Protein AF-A0A2X1QDQ2-F1 (afdb_monomer)

Mean predicted aligned error: 5.72 Å

Structure (mmCIF, N/CA/C/O backbone):
data_AF-A0A2X1QDQ2-F1
#
_entry.id   AF-A0A2X1QDQ2-F1
#
loop_
_atom_site.group_PDB
_atom_site.id
_atom_site.type_symbol
_atom_site.label_atom_id
_atom_site.label_alt_id
_atom_site.label_comp_id
_atom_site.label_asym_id
_atom_site.label_entity_id
_atom_site.label_seq_id
_atom_site.pdbx_PDB_ins_code
_atom_site.Cartn_x
_atom_site.Cartn_y
_atom_site.Cartn_z
_atom_site.occupancy
_atom_site.B_iso_or_equiv
_atom_site.auth_seq_id
_atom_site.auth_comp_id
_atom_site.auth_asym_id
_atom_site.auth_atom_id
_atom_site.pdbx_PDB_model_num
ATOM 1 N N . MET A 1 1 ? 0.124 1.172 -13.463 1.00 77.88 1 MET A N 1
ATOM 2 C CA . MET A 1 1 ? -0.680 0.053 -14.008 1.00 77.88 1 MET A CA 1
ATOM 3 C C . MET A 1 1 ? -1.424 -0.693 -12.899 1.00 77.88 1 MET A C 1
ATOM 5 O O . MET A 1 1 ? -2.642 -0.727 -12.971 1.00 77.88 1 MET A O 1
ATOM 9 N N . LEU A 1 2 ? -0.748 -1.171 -11.841 1.00 86.44 2 LEU A N 1
ATOM 10 C CA . LEU A 1 2 ? -1.397 -1.830 -10.690 1.00 86.44 2 LEU A CA 1
ATOM 11 C C . LEU A 1 2 ? -2.416 -0.942 -9.951 1.00 86.44 2 LEU A C 1
ATOM 13 O O . LEU A 1 2 ? -3.562 -1.345 -9.813 1.00 86.44 2 LEU A O 1
ATOM 17 N N . TRP A 1 3 ? -2.032 0.277 -9.548 1.00 88.00 3 TRP A N 1
ATOM 18 C CA . TRP A 1 3 ? -2.943 1.222 -8.877 1.00 88.00 3 TRP A CA 1
ATOM 19 C C . TRP A 1 3 ? -4.244 1.444 -9.674 1.00 88.00 3 TRP A C 1
ATOM 21 O O . TRP A 1 3 ? -5.334 1.196 -9.170 1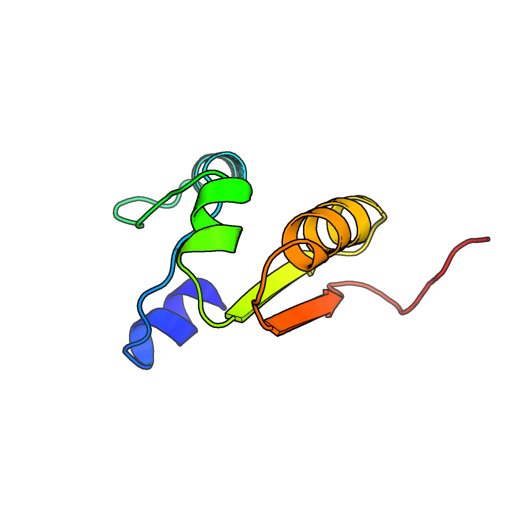.00 88.00 3 TRP A O 1
ATOM 31 N N . ARG A 1 4 ? -4.130 1.798 -10.965 1.00 88.12 4 ARG A N 1
ATOM 32 C CA . ARG A 1 4 ? -5.285 1.978 -11.869 1.00 88.12 4 ARG A CA 1
ATOM 33 C C . ARG A 1 4 ? -6.153 0.726 -11.965 1.00 88.12 4 ARG A C 1
ATOM 35 O O . ARG A 1 4 ? -7.371 0.840 -12.024 1.00 88.12 4 ARG A O 1
ATOM 42 N N . TRP A 1 5 ? -5.531 -0.450 -12.015 1.00 90.88 5 TRP A N 1
ATOM 43 C CA . TRP A 1 5 ? -6.247 -1.719 -12.091 1.00 90.88 5 TRP A CA 1
ATOM 44 C C . TRP A 1 5 ? -7.029 -2.003 -10.803 1.00 90.88 5 TRP A C 1
ATOM 46 O O . TRP A 1 5 ? -8.203 -2.346 -10.889 1.00 90.88 5 TRP A O 1
ATOM 56 N N . LEU A 1 6 ? -6.432 -1.778 -9.629 1.00 91.69 6 LEU A N 1
ATOM 57 C CA . LEU A 1 6 ? -7.111 -1.923 -8.336 1.00 91.69 6 LEU A CA 1
ATOM 58 C C . LEU A 1 6 ? -8.290 -0.948 -8.207 1.00 91.69 6 LEU A C 1
ATOM 60 O O . LEU A 1 6 ? -9.397 -1.373 -7.884 1.00 91.69 6 LEU A O 1
ATOM 64 N N . CYS A 1 7 ? -8.099 0.324 -8.570 1.00 90.19 7 CYS A N 1
ATOM 65 C CA . CYS A 1 7 ? -9.200 1.289 -8.604 1.00 90.19 7 CYS A CA 1
ATOM 66 C C . CYS A 1 7 ? -10.298 0.874 -9.595 1.00 90.19 7 CYS A C 1
ATOM 68 O O . CYS A 1 7 ? -11.479 0.966 -9.278 1.00 90.19 7 CYS A O 1
ATOM 70 N N . SER A 1 8 ? -9.937 0.352 -10.773 1.00 93.06 8 SER A N 1
ATOM 71 C CA . SER A 1 8 ? -10.907 -0.163 -11.752 1.00 93.06 8 SER A CA 1
ATOM 72 C C . SER A 1 8 ? -11.695 -1.375 -11.246 1.00 93.06 8 SER A C 1
ATOM 74 O O . SER A 1 8 ? -12.746 -1.680 -11.807 1.00 93.06 8 SER A O 1
ATOM 76 N N . LYS A 1 9 ? -11.197 -2.087 -10.230 1.00 95.06 9 LYS A N 1
ATOM 77 C CA . LYS A 1 9 ? -11.906 -3.180 -9.555 1.00 95.06 9 LYS A CA 1
ATOM 78 C C . LYS A 1 9 ? -12.775 -2.703 -8.386 1.00 95.06 9 LYS A C 1
ATOM 80 O O . LYS A 1 9 ? -13.463 -3.526 -7.797 1.00 95.06 9 LYS A O 1
ATOM 85 N N . GLY A 1 10 ? -12.783 -1.401 -8.092 1.00 93.56 10 GLY A N 1
ATOM 86 C CA . GLY A 1 10 ? -13.588 -0.803 -7.027 1.00 93.56 10 GLY A CA 1
ATOM 87 C C . GLY A 1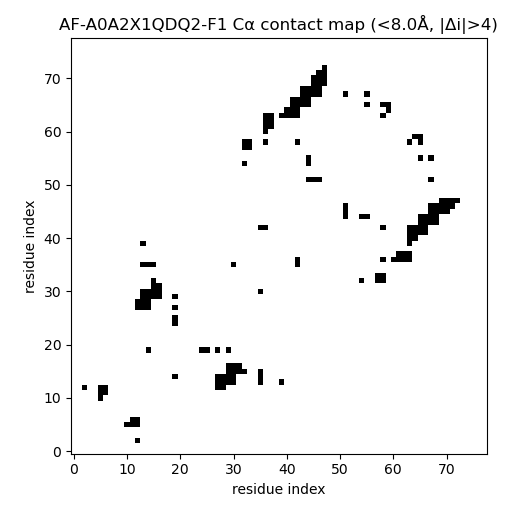 10 ? -12.920 -0.804 -5.652 1.00 93.56 10 GLY A C 1
ATOM 88 O O . GLY A 1 10 ? -1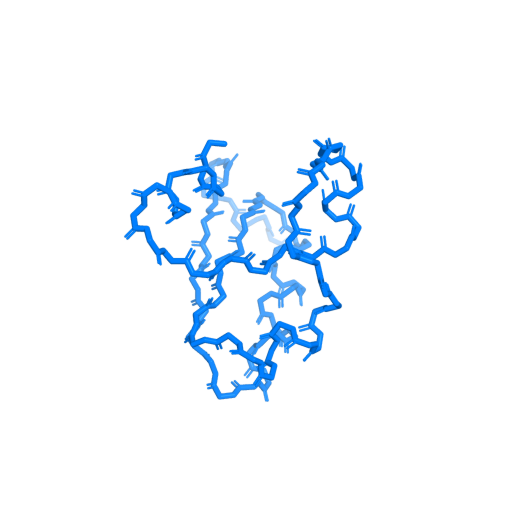3.585 -0.489 -4.672 1.00 93.56 10 GLY A O 1
ATOM 89 N N . TYR A 1 11 ? -11.629 -1.139 -5.561 1.00 93.94 11 TYR A N 1
ATOM 90 C CA . TYR A 1 11 ? -10.898 -1.041 -4.300 1.00 93.94 11 TYR A CA 1
ATOM 91 C C . TYR A 1 11 ? -10.570 0.414 -3.967 1.00 93.94 11 TYR A C 1
ATOM 93 O O . TYR A 1 11 ? -10.158 1.191 -4.837 1.00 93.94 11 TYR A O 1
ATOM 101 N N . GLU A 1 12 ? -10.686 0.759 -2.687 1.00 93.12 12 GLU A N 1
ATOM 102 C CA . GLU A 1 12 ? -10.073 1.966 -2.153 1.00 93.12 12 GLU A CA 1
ATOM 103 C C . GLU A 1 12 ? -8.563 1.744 -2.040 1.00 93.12 12 GLU A C 1
ATOM 105 O O . GLU A 1 12 ? -8.110 0.790 -1.412 1.00 93.12 12 GLU A O 1
ATOM 110 N N . VAL A 1 13 ? -7.776 2.603 -2.690 1.00 93.62 13 VAL A N 1
ATOM 111 C CA . VAL A 1 13 ? -6.319 2.450 -2.739 1.00 93.62 13 VAL A CA 1
ATOM 112 C C . VAL A 1 13 ? -5.656 3.674 -2.131 1.00 93.62 13 VAL A C 1
ATOM 114 O O . VAL A 1 13 ? -5.768 4.777 -2.669 1.00 93.62 13 VAL A O 1
ATOM 117 N N . LEU A 1 14 ? -4.935 3.443 -1.037 1.00 94.31 14 LEU A N 1
ATOM 118 C CA . LEU A 1 14 ? -4.013 4.391 -0.424 1.00 94.31 14 LEU A CA 1
ATOM 119 C C . LEU A 1 14 ? -2.619 4.181 -1.0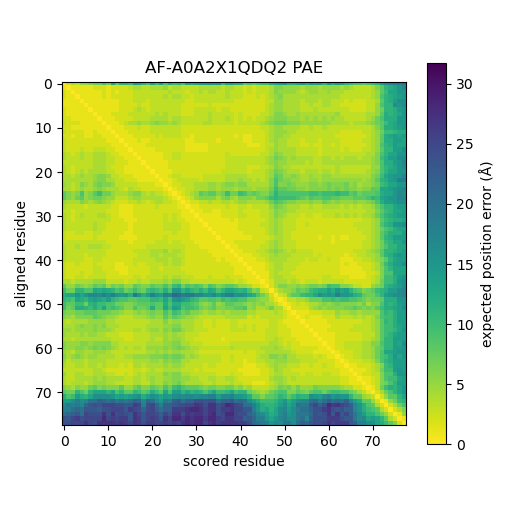23 1.00 94.31 14 LEU A C 1
ATOM 121 O O . LEU A 1 14 ? -2.132 3.052 -1.102 1.00 94.31 14 LEU A O 1
ATOM 125 N N . VAL A 1 15 ? -1.981 5.263 -1.460 1.00 93.44 15 VAL A N 1
ATOM 126 C CA . VAL A 1 15 ? -0.608 5.244 -1.980 1.00 93.44 15 VAL A CA 1
ATOM 127 C C . VAL A 1 15 ? 0.302 5.979 -1.005 1.00 93.44 15 VAL A C 1
ATOM 129 O O . VAL A 1 15 ? -0.057 7.033 -0.487 1.00 93.44 15 VAL A O 1
ATOM 132 N N . GLU A 1 16 ? 1.488 5.437 -0.748 1.00 92.56 16 GLU A N 1
ATOM 133 C CA . GLU A 1 16 ? 2.466 6.114 0.103 1.00 92.56 16 GLU A CA 1
ATOM 134 C C . GLU A 1 16 ? 2.820 7.495 -0.489 1.00 92.56 16 GLU A C 1
ATOM 136 O O . GLU A 1 16 ? 2.955 7.637 -1.708 1.00 92.56 16 GLU A O 1
ATOM 141 N N . GLN A 1 17 ? 2.885 8.526 0.358 1.00 92.12 17 GLN A N 1
ATOM 142 C CA . GLN A 1 17 ? 3.023 9.927 -0.058 1.00 92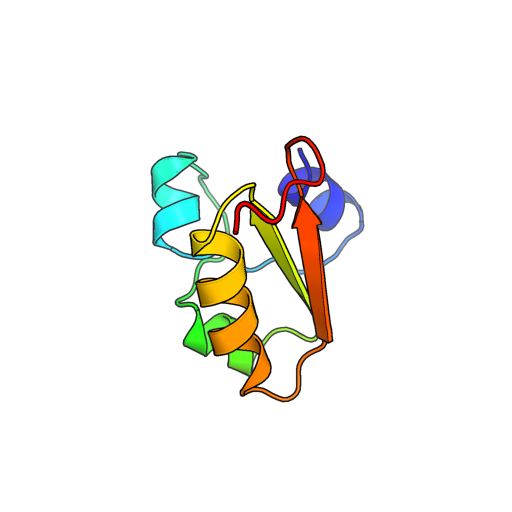.12 17 GLN A CA 1
ATOM 143 C C . GLN A 1 17 ? 4.235 10.184 -0.958 1.00 92.12 17 GLN A C 1
ATOM 145 O O . GLN A 1 17 ? 4.097 10.849 -1.990 1.00 92.12 17 GLN A O 1
ATOM 150 N N . GLN A 1 18 ? 5.404 9.660 -0.594 1.00 88.06 18 GLN A N 1
ATOM 151 C CA . GLN A 1 18 ? 6.622 9.838 -1.374 1.00 88.06 18 GLN A CA 1
ATOM 152 C C . GLN A 1 18 ? 6.520 9.132 -2.733 1.00 88.06 18 GLN A C 1
ATOM 154 O O . GLN A 1 18 ? 6.818 9.739 -3.760 1.00 88.06 18 GLN A O 1
ATOM 159 N N . ILE A 1 19 ? 5.991 7.907 -2.775 1.00 86.62 19 ILE A N 1
ATOM 160 C CA . ILE A 1 19 ? 5.745 7.164 -4.019 1.00 86.62 19 ILE A CA 1
ATOM 161 C C . ILE A 1 19 ? 4.736 7.894 -4.915 1.00 86.62 19 ILE A C 1
ATOM 163 O O . ILE A 1 19 ? 4.925 7.970 -6.130 1.00 86.62 19 ILE A O 1
ATOM 167 N N . ALA A 1 20 ? 3.657 8.435 -4.347 1.00 89.94 20 ALA A N 1
ATOM 168 C CA . ALA A 1 20 ? 2.663 9.191 -5.103 1.00 89.94 20 ALA A CA 1
ATOM 169 C C . ALA A 1 20 ? 3.279 10.440 -5.751 1.00 89.94 20 ALA A C 1
ATOM 171 O O . ALA A 1 20 ? 2.991 10.731 -6.914 1.00 89.94 20 ALA A O 1
ATOM 172 N N . HIS A 1 21 ? 4.161 11.128 -5.022 1.00 88.81 21 HIS A N 1
ATOM 173 C CA . HIS A 1 21 ? 4.906 12.279 -5.519 1.00 88.81 21 HIS A CA 1
ATOM 174 C C . HIS A 1 21 ? 5.903 11.891 -6.625 1.00 88.81 21 HIS A C 1
ATOM 176 O O . HIS A 1 21 ? 5.891 12.495 -7.696 1.00 88.81 21 HIS A O 1
ATOM 182 N N . GLU A 1 22 ? 6.719 10.854 -6.413 1.00 85.69 22 GLU A N 1
ATOM 183 C CA . GLU A 1 22 ? 7.692 10.353 -7.399 1.00 85.69 22 GLU A CA 1
ATOM 184 C C . GLU A 1 22 ? 7.024 9.897 -8.704 1.00 85.69 22 GLU A C 1
ATOM 186 O O . GLU A 1 22 ? 7.534 10.147 -9.796 1.00 85.69 22 GLU A O 1
ATOM 191 N N . LEU A 1 23 ? 5.853 9.263 -8.605 1.00 82.88 23 LEU A N 1
ATOM 192 C CA . LEU A 1 23 ? 5.068 8.808 -9.754 1.00 82.88 23 LEU A CA 1
ATOM 193 C C . LEU A 1 23 ? 4.170 9.900 -10.358 1.00 82.88 23 LEU A C 1
ATOM 195 O O . LEU A 1 23 ? 3.436 9.607 -11.304 1.00 82.88 23 LEU A O 1
ATOM 199 N N . GLN A 1 24 ? 4.204 11.124 -9.817 1.00 87.69 24 GLN A N 1
ATOM 200 C CA . GLN A 1 24 ? 3.372 12.260 -10.235 1.00 87.69 24 GLN A CA 1
ATOM 201 C C . GLN A 1 24 ? 1.876 11.904 -10.307 1.00 87.69 24 GLN A C 1
ATOM 203 O O . GLN A 1 24 ? 1.136 12.345 -11.192 1.00 87.69 24 GLN A O 1
ATOM 208 N N . LEU A 1 25 ? 1.418 11.064 -9.376 1.00 84.81 25 LEU A N 1
ATOM 209 C CA . LEU A 1 25 ? 0.028 10.639 -9.319 1.00 84.81 25 LEU A CA 1
ATOM 210 C C . LEU A 1 25 ? -0.826 11.785 -8.775 1.00 84.81 25 LEU A C 1
ATOM 212 O O . LEU A 1 25 ? -0.688 12.203 -7.630 1.00 84.81 25 LEU A O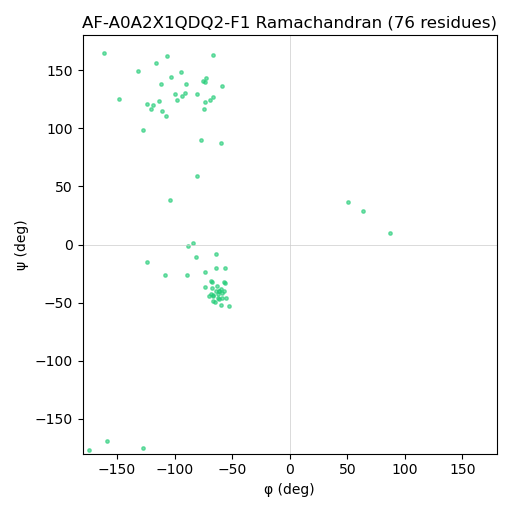 1
ATOM 216 N N . SER A 1 26 ? -1.736 12.277 -9.609 1.00 81.38 26 SER A N 1
ATOM 217 C CA . SER A 1 26 ? -2.728 13.283 -9.224 1.00 81.38 26 SER A CA 1
ATOM 218 C C . SER A 1 26 ? -4.034 12.601 -8.812 1.00 81.38 26 SER A C 1
ATOM 220 O O . SER A 1 26 ? -4.393 11.566 -9.375 1.00 81.38 26 SER A O 1
ATOM 222 N N . ASN A 1 27 ? -4.776 13.198 -7.873 1.00 83.75 27 ASN A N 1
ATOM 223 C CA . ASN A 1 27 ? -6.095 12.710 -7.440 1.00 83.75 27 ASN A CA 1
ATOM 224 C C . ASN A 1 27 ? -6.098 11.316 -6.771 1.00 83.75 27 ASN A C 1
ATOM 226 O O . ASN A 1 27 ? -7.093 10.593 -6.836 1.00 83.75 27 ASN A O 1
ATOM 230 N N . VAL A 1 28 ? -5.002 10.935 -6.111 1.00 89.00 28 VAL A N 1
ATOM 231 C CA . VAL A 1 28 ? -4.907 9.685 -5.339 1.00 89.00 28 VAL A CA 1
ATOM 232 C C . VAL A 1 28 ? -5.023 9.956 -3.844 1.00 89.00 28 VAL A C 1
ATOM 234 O O . VAL A 1 28 ? -4.530 10.973 -3.360 1.00 89.00 28 VAL A O 1
ATOM 237 N N . LYS A 1 29 ? -5.660 9.043 -3.102 1.00 92.06 29 LYS A N 1
ATOM 238 C CA . LYS A 1 29 ? -5.591 9.068 -1.638 1.00 92.06 29 LYS A CA 1
ATOM 239 C C . LYS A 1 29 ? -4.170 8.689 -1.233 1.00 92.06 29 LYS A C 1
ATOM 241 O O . LYS A 1 29 ? -3.673 7.639 -1.645 1.00 92.06 29 LYS A O 1
ATOM 246 N N . THR A 1 30 ? -3.522 9.551 -0.460 1.00 94.56 30 THR A N 1
ATOM 247 C CA . THR A 1 30 ? -2.165 9.318 0.030 1.00 94.56 30 THR A CA 1
ATOM 248 C C . THR A 1 30 ? -2.132 9.196 1.542 1.00 94.56 30 THR A C 1
ATOM 250 O O . THR A 1 30 ? -3.017 9.699 2.230 1.00 94.56 30 THR A O 1
ATOM 253 N N . GLY A 1 31 ? -1.107 8.522 2.050 1.00 93.69 31 GLY A N 1
ATOM 254 C CA . GLY A 1 31 ? -0.838 8.421 3.479 1.00 93.69 31 GLY A CA 1
ATOM 255 C C . GLY A 1 31 ? 0.602 8.004 3.741 1.00 93.69 31 GLY A C 1
ATOM 256 O O . GLY A 1 31 ? 1.308 7.538 2.847 1.00 93.69 31 GLY A O 1
ATOM 257 N N . THR A 1 32 ? 1.049 8.185 4.971 1.00 93.25 32 THR A N 1
ATOM 258 C CA . THR A 1 32 ? 2.301 7.624 5.472 1.00 93.25 32 THR A CA 1
ATOM 259 C C . THR A 1 32 ? 2.210 6.099 5.552 1.00 93.25 32 THR A C 1
ATOM 261 O O . THR A 1 32 ? 1.124 5.514 5.601 1.00 93.25 32 THR A O 1
ATOM 264 N N . LEU A 1 33 ? 3.358 5.425 5.647 1.00 90.88 33 LEU A N 1
ATOM 265 C CA . LEU A 1 33 ? 3.393 3.970 5.837 1.00 90.88 33 LEU A CA 1
ATOM 266 C C . LEU A 1 33 ? 2.625 3.515 7.094 1.00 90.88 33 LEU A C 1
ATOM 268 O O . LEU A 1 33 ? 2.039 2.436 7.103 1.00 90.88 33 LEU A O 1
ATOM 272 N N . ALA A 1 34 ? 2.620 4.343 8.142 1.00 92.31 34 ALA A N 1
ATOM 273 C CA . ALA A 1 34 ? 1.919 4.072 9.393 1.00 92.31 34 ALA A CA 1
ATOM 274 C C . ALA A 1 34 ? 0.397 4.226 9.267 1.00 92.31 34 ALA A C 1
ATOM 276 O O . ALA A 1 34 ? -0.346 3.468 9.886 1.00 92.31 34 ALA A O 1
ATOM 277 N N . GLU A 1 35 ? -0.076 5.196 8.483 1.00 94.19 35 GLU A N 1
ATOM 278 C CA . GLU A 1 35 ? -1.503 5.358 8.185 1.00 94.19 35 GLU A CA 1
ATOM 279 C C . GLU A 1 35 ? -2.013 4.207 7.321 1.00 94.19 35 GLU A C 1
ATOM 281 O O . GLU A 1 35 ? -3.058 3.639 7.623 1.00 94.19 35 GLU A O 1
ATOM 286 N N . ILE A 1 36 ? -1.235 3.802 6.312 1.00 94.31 36 ILE A N 1
ATOM 287 C CA . ILE A 1 36 ? -1.532 2.617 5.496 1.00 94.31 36 ILE A CA 1
ATOM 288 C C . ILE A 1 36 ? -1.595 1.371 6.385 1.00 94.31 36 ILE A C 1
ATOM 290 O O . ILE A 1 36 ? -2.552 0.611 6.295 1.00 94.31 36 ILE A O 1
ATOM 294 N N . GLY A 1 37 ? -0.619 1.203 7.282 1.00 93.62 37 GLY A N 1
ATOM 295 C CA . GLY A 1 37 ? -0.588 0.115 8.260 1.00 93.62 37 GLY A CA 1
ATOM 296 C C . GLY A 1 37 ? -1.826 0.044 9.158 1.00 93.62 37 GLY A C 1
ATOM 297 O O . GLY A 1 37 ? -2.234 -1.039 9.545 1.00 93.62 37 GLY A O 1
ATOM 298 N N . GLN A 1 38 ? -2.442 1.178 9.488 1.00 94.19 38 GLN A N 1
ATOM 299 C CA . GLN A 1 38 ? -3.612 1.224 10.373 1.00 94.19 38 GLN A CA 1
ATOM 300 C C . GLN A 1 38 ? -4.953 1.095 9.646 1.00 94.19 38 GLN A C 1
ATOM 302 O O . GLN A 1 38 ? -5.935 0.709 10.271 1.00 94.19 38 GLN A O 1
ATOM 307 N N . GLN A 1 39 ? -5.018 1.484 8.372 1.00 93.62 39 GLN A N 1
ATOM 308 C CA . GLN A 1 39 ? -6.284 1.642 7.648 1.00 93.62 39 GLN A CA 1
ATOM 309 C C . GLN A 1 39 ? -6.528 0.561 6.595 1.00 93.62 39 GLN A C 1
ATOM 311 O O . GLN A 1 39 ? -7.677 0.323 6.238 1.00 93.62 39 GLN A O 1
ATOM 316 N N . ALA A 1 40 ? -5.474 -0.043 6.044 1.00 94.25 40 ALA A N 1
ATOM 317 C CA . ALA A 1 40 ? -5.606 -0.960 4.919 1.00 94.25 40 ALA A CA 1
ATOM 318 C C . ALA A 1 40 ? -5.801 -2.408 5.379 1.00 94.25 40 ALA A C 1
ATOM 320 O O . ALA A 1 40 ? -5.054 -2.895 6.213 1.00 94.25 40 ALA A O 1
ATOM 321 N N . ASP A 1 41 ? -6.700 -3.151 4.735 1.00 93.44 41 ASP A N 1
ATOM 322 C CA . ASP A 1 41 ? -6.838 -4.601 4.967 1.00 93.44 41 ASP A CA 1
ATOM 323 C C . ASP A 1 41 ? -5.678 -5.413 4.345 1.00 93.44 41 ASP A C 1
ATOM 325 O O . ASP A 1 41 ? -5.379 -6.551 4.732 1.00 93.44 41 ASP A O 1
ATOM 329 N N . LEU A 1 42 ? -5.038 -4.826 3.326 1.00 92.62 42 LEU A N 1
ATOM 330 C CA . LEU A 1 42 ? -3.968 -5.417 2.532 1.00 92.62 42 LEU A CA 1
ATOM 331 C C . LEU A 1 42 ? -2.997 -4.335 2.045 1.00 92.62 42 LEU A C 1
ATOM 333 O O . LEU A 1 42 ? -3.383 -3.417 1.321 1.00 92.62 42 LEU A O 1
ATOM 337 N N . ALA A 1 43 ? -1.712 -4.507 2.341 1.00 93.62 43 ALA A N 1
ATOM 338 C CA . ALA A 1 43 ? -0.639 -3.741 1.731 1.00 93.62 43 ALA A CA 1
ATOM 339 C C . ALA A 1 43 ? 0.039 -4.525 0.603 1.00 93.62 43 ALA A C 1
ATOM 341 O O . ALA A 1 43 ? 0.488 -5.660 0.780 1.00 93.62 43 ALA A O 1
ATOM 342 N N . VAL A 1 44 ? 0.172 -3.879 -0.557 1.00 91.88 44 VAL A N 1
ATOM 343 C CA . VAL A 1 44 ? 0.931 -4.406 -1.696 1.00 91.88 44 VAL A CA 1
ATOM 344 C C . VAL A 1 44 ? 2.226 -3.620 -1.838 1.00 91.88 44 VAL A C 1
ATOM 346 O O . VAL A 1 44 ? 2.219 -2.453 -2.227 1.00 91.88 44 VAL A O 1
ATOM 349 N N . VAL A 1 45 ? 3.348 -4.268 -1.541 1.00 89.62 45 VAL A N 1
ATOM 350 C CA . VAL A 1 45 ? 4.677 -3.663 -1.642 1.00 89.62 45 VAL A CA 1
ATOM 351 C C . VAL A 1 45 ? 5.304 -4.086 -2.964 1.00 89.62 45 VAL A C 1
ATOM 353 O O . VAL A 1 45 ? 5.415 -5.276 -3.245 1.00 89.62 45 VAL A O 1
ATOM 356 N N . VAL A 1 46 ? 5.713 -3.124 -3.789 1.00 86.00 46 VAL A N 1
ATOM 357 C CA . VAL A 1 46 ? 6.258 -3.386 -5.128 1.00 86.00 46 VAL A CA 1
ATOM 358 C C . VAL A 1 46 ? 7.695 -2.871 -5.214 1.00 86.00 46 VAL A C 1
ATOM 360 O O . VAL A 1 46 ? 7.914 -1.671 -5.083 1.00 86.00 46 VAL A O 1
ATOM 363 N N . GLY A 1 47 ? 8.669 -3.737 -5.499 1.00 79.75 47 GLY A N 1
ATOM 364 C CA . GLY A 1 47 ? 10.084 -3.342 -5.596 1.00 79.75 47 GLY A CA 1
ATOM 365 C C . GLY A 1 47 ? 10.998 -4.477 -6.058 1.00 79.75 47 GLY A C 1
ATOM 366 O O . GLY A 1 47 ? 10.507 -5.541 -6.393 1.00 79.75 47 GLY A O 1
ATOM 367 N N . GLY A 1 48 ? 12.311 -4.254 -6.123 1.00 68.56 48 GLY A N 1
ATOM 368 C CA . GLY A 1 48 ? 13.306 -5.287 -6.473 1.00 68.56 48 GLY A CA 1
ATOM 369 C C . GLY A 1 48 ? 14.415 -5.490 -5.430 1.00 68.56 48 GLY A C 1
ATOM 370 O O . GLY A 1 48 ? 15.070 -6.524 -5.453 1.00 68.56 48 GLY A O 1
ATOM 371 N N . ASP A 1 49 ? 14.577 -4.547 -4.493 1.00 65.94 49 ASP A N 1
ATOM 372 C CA . ASP A 1 49 ? 15.732 -4.433 -3.587 1.00 65.94 49 ASP A CA 1
ATOM 373 C C . ASP A 1 49 ? 15.316 -4.337 -2.101 1.00 65.94 49 ASP A C 1
ATOM 375 O O . ASP A 1 49 ? 14.133 -4.376 -1.751 1.00 65.94 49 ASP A O 1
ATOM 379 N N . GLY A 1 50 ? 16.287 -4.127 -1.202 1.00 64.31 50 GLY A N 1
ATOM 380 C CA . GLY A 1 50 ? 16.092 -4.049 0.255 1.00 64.31 50 GLY A CA 1
ATOM 381 C C . GLY A 1 50 ? 15.088 -2.996 0.754 1.00 64.31 50 GLY A C 1
ATOM 382 O O . GLY A 1 50 ? 14.544 -3.151 1.849 1.00 64.31 50 GLY A O 1
ATOM 383 N N . ASN A 1 51 ? 14.761 -1.974 -0.047 1.00 72.50 51 ASN A N 1
ATOM 384 C CA . ASN A 1 51 ? 13.741 -0.977 0.307 1.00 72.50 51 ASN A CA 1
ATOM 385 C C . ASN A 1 51 ? 12.340 -1.610 0.453 1.00 72.50 51 ASN A C 1
ATOM 387 O O . ASN A 1 51 ? 11.577 -1.278 1.360 1.00 72.50 51 ASN A O 1
ATOM 391 N N . MET A 1 52 ? 12.034 -2.612 -0.380 1.00 77.69 52 MET A N 1
ATOM 392 C CA . MET A 1 52 ? 10.792 -3.385 -0.299 1.00 77.69 52 MET A CA 1
ATOM 393 C C . MET A 1 52 ? 10.698 -4.168 1.016 1.00 77.69 52 MET A C 1
ATOM 395 O O . MET A 1 52 ? 9.636 -4.211 1.637 1.00 77.69 52 MET A O 1
ATOM 399 N N . LEU A 1 53 ? 11.813 -4.750 1.470 1.00 79.62 53 LEU A N 1
ATOM 400 C CA . LEU A 1 53 ? 11.870 -5.482 2.734 1.00 79.62 53 LEU A CA 1
ATOM 401 C C . LEU A 1 53 ? 11.695 -4.536 3.932 1.00 79.62 53 LEU A C 1
ATOM 403 O O . LEU A 1 53 ? 11.021 -4.887 4.898 1.00 79.62 53 LEU A O 1
ATOM 407 N N . GLY A 1 54 ? 12.250 -3.322 3.851 1.00 85.19 54 GLY A N 1
ATOM 408 C CA . GLY A 1 54 ? 12.065 -2.269 4.854 1.00 85.19 54 GLY A CA 1
ATOM 409 C C . GLY A 1 54 ? 10.602 -1.842 5.005 1.00 85.19 54 GLY A C 1
ATOM 410 O O . GLY A 1 54 ? 10.081 -1.793 6.125 1.00 85.19 54 GLY A O 1
ATOM 411 N N . ALA A 1 55 ? 9.914 -1.607 3.884 1.00 86.56 55 ALA A N 1
ATOM 412 C CA . ALA A 1 55 ? 8.491 -1.280 3.880 1.00 86.56 55 ALA A CA 1
ATOM 413 C C . ALA A 1 55 ? 7.640 -2.450 4.402 1.00 86.56 55 ALA A C 1
ATOM 415 O O . ALA A 1 55 ? 6.852 -2.269 5.331 1.00 86.56 55 ALA A O 1
ATOM 416 N N . ALA A 1 56 ? 7.854 -3.665 3.885 1.00 86.50 56 ALA A N 1
ATOM 417 C CA . ALA A 1 56 ? 7.128 -4.859 4.322 1.00 86.50 56 ALA A CA 1
ATOM 418 C C . ALA A 1 56 ? 7.310 -5.133 5.822 1.00 86.50 56 ALA A C 1
ATOM 420 O O . ALA A 1 56 ? 6.345 -5.427 6.519 1.00 86.50 56 ALA A O 1
ATOM 421 N N . ARG A 1 57 ? 8.527 -4.969 6.352 1.00 87.12 57 ARG A N 1
ATOM 422 C CA . ARG A 1 57 ? 8.825 -5.146 7.780 1.00 87.12 57 ARG A CA 1
ATOM 423 C C . ARG A 1 57 ? 8.176 -4.089 8.667 1.00 87.12 57 ARG A C 1
ATOM 425 O O . ARG A 1 57 ? 7.845 -4.381 9.812 1.00 87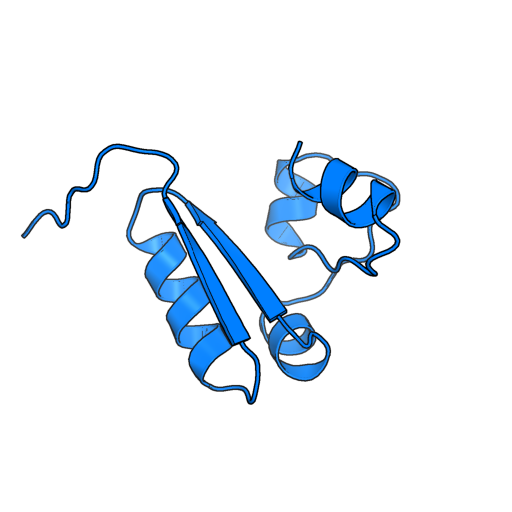.12 57 ARG A O 1
ATOM 432 N N . THR A 1 58 ? 8.018 -2.865 8.176 1.00 90.06 58 THR A N 1
ATOM 433 C CA . THR A 1 58 ? 7.286 -1.824 8.908 1.00 90.06 58 THR A CA 1
ATOM 434 C C . THR A 1 58 ? 5.794 -2.145 8.941 1.00 90.06 58 THR A C 1
ATOM 436 O O . THR A 1 58 ? 5.184 -2.083 10.003 1.00 90.06 58 THR A O 1
ATOM 439 N N . LEU A 1 59 ? 5.236 -2.566 7.805 1.00 90.81 59 LEU A N 1
ATOM 440 C CA . LEU A 1 59 ? 3.825 -2.928 7.663 1.00 90.81 59 LEU A CA 1
ATOM 441 C C . LEU A 1 59 ? 3.455 -4.206 8.430 1.00 90.81 59 LEU A C 1
ATOM 443 O O . LEU A 1 59 ? 2.371 -4.284 8.989 1.00 90.81 59 LEU A O 1
ATOM 447 N N . ALA A 1 60 ? 4.384 -5.156 8.563 1.00 86.62 60 ALA A N 1
ATOM 448 C CA . ALA A 1 60 ? 4.201 -6.383 9.342 1.00 86.62 60 ALA A CA 1
ATOM 449 C C . ALA A 1 60 ? 4.010 -6.154 10.856 1.00 86.62 60 ALA A C 1
ATOM 451 O O . ALA A 1 60 ? 3.751 -7.102 11.591 1.00 86.62 60 ALA A O 1
ATOM 452 N N . ARG A 1 61 ? 4.182 -4.918 11.346 1.00 90.06 61 ARG A N 1
ATOM 453 C CA . ARG A 1 61 ? 3.887 -4.552 12.743 1.00 90.06 61 ARG A CA 1
ATOM 454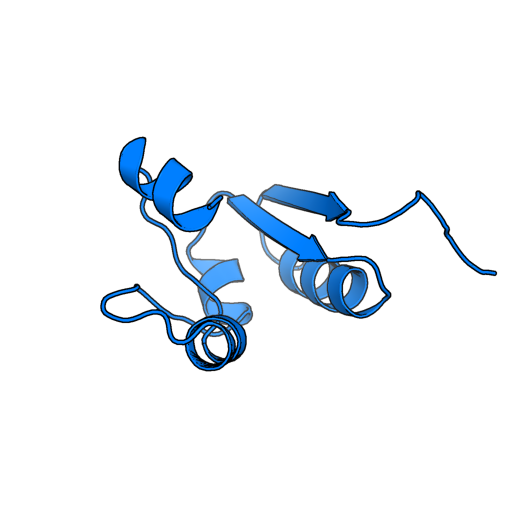 C C . ARG A 1 61 ? 2.403 -4.286 12.992 1.00 90.06 61 ARG A C 1
ATOM 456 O O . ARG A 1 61 ? 2.021 -4.125 14.147 1.00 90.06 61 ARG A O 1
ATOM 463 N N . TYR A 1 62 ? 1.610 -4.186 11.934 1.00 92.75 62 TYR A N 1
ATOM 464 C CA . TYR A 1 62 ? 0.181 -3.927 11.995 1.00 92.75 62 TYR A CA 1
ATOM 465 C C . TYR A 1 62 ? -0.602 -5.198 11.664 1.00 92.75 62 TYR A C 1
ATOM 467 O O . TYR A 1 62 ? -0.058 -6.131 11.073 1.00 92.75 62 TYR A O 1
ATOM 475 N N . ASP A 1 63 ? -1.882 -5.222 12.032 1.00 91.56 63 ASP A N 1
ATOM 476 C CA . ASP A 1 63 ? -2.786 -6.345 11.766 1.00 91.56 63 ASP A CA 1
ATOM 477 C C . ASP A 1 63 ? -3.321 -6.292 10.327 1.00 91.56 63 ASP A C 1
ATOM 479 O O . ASP A 1 63 ? -4.514 -6.143 10.082 1.00 91.56 63 ASP A O 1
ATOM 483 N N . ILE A 1 64 ? -2.403 -6.324 9.359 1.00 92.62 64 ILE A N 1
ATOM 484 C CA . ILE A 1 64 ? -2.722 -6.207 7.936 1.00 92.62 64 ILE A CA 1
ATOM 485 C C . ILE A 1 64 ? -2.028 -7.299 7.134 1.00 92.62 64 ILE A C 1
ATOM 487 O O . ILE A 1 64 ? -0.913 -7.729 7.444 1.00 92.62 64 ILE A O 1
ATOM 491 N N . ASN A 1 65 ? -2.656 -7.723 6.041 1.00 91.81 65 ASN A N 1
ATOM 492 C CA . ASN A 1 65 ? -2.012 -8.645 5.114 1.00 91.81 65 ASN A CA 1
ATOM 493 C C . ASN A 1 65 ? -0.942 -7.900 4.309 1.00 91.81 65 ASN A C 1
ATOM 495 O O . ASN A 1 65 ? -1.163 -6.773 3.872 1.00 91.81 65 ASN A O 1
ATOM 499 N N . VAL A 1 66 ? 0.210 -8.527 4.064 1.00 91.00 66 VAL A N 1
ATOM 500 C CA . VAL A 1 66 ? 1.290 -7.922 3.269 1.00 91.00 66 VAL A CA 1
ATOM 501 C C . VAL A 1 66 ? 1.650 -8.841 2.109 1.00 91.00 66 VAL A C 1
ATOM 503 O O . VAL A 1 66 ? 2.067 -9.978 2.312 1.00 91.00 66 VAL A O 1
ATOM 506 N N . ILE A 1 67 ? 1.520 -8.336 0.880 1.00 89.25 67 ILE A N 1
ATOM 507 C CA . ILE A 1 67 ? 1.939 -9.029 -0.341 1.00 89.25 67 ILE A CA 1
ATOM 508 C C . ILE A 1 67 ? 3.097 -8.268 -0.970 1.00 89.25 67 ILE A C 1
ATOM 510 O O . ILE A 1 67 ? 2.988 -7.090 -1.310 1.00 89.25 67 ILE A O 1
ATOM 514 N N . GLY A 1 68 ? 4.207 -8.972 -1.161 1.00 86.50 68 GLY A N 1
ATOM 515 C CA . GLY A 1 68 ? 5.354 -8.458 -1.885 1.00 86.50 68 GLY A CA 1
ATOM 516 C C . GLY A 1 68 ? 5.325 -8.850 -3.362 1.00 86.50 68 GLY A C 1
ATOM 517 O O . GLY A 1 68 ? 5.232 -10.030 -3.682 1.00 86.50 68 GLY A O 1
ATOM 518 N N . ILE A 1 69 ? 5.470 -7.878 -4.262 1.00 85.94 69 ILE A N 1
ATOM 519 C CA . ILE A 1 69 ? 5.667 -8.098 -5.698 1.00 85.94 69 ILE A CA 1
ATOM 520 C C . ILE A 1 69 ? 7.087 -7.681 -6.075 1.00 85.94 69 ILE A C 1
ATOM 522 O O . ILE A 1 69 ? 7.426 -6.496 -6.018 1.00 85.94 69 ILE A O 1
ATOM 526 N N . ASN A 1 70 ? 7.899 -8.649 -6.503 1.00 81.56 70 ASN A N 1
ATOM 527 C CA . ASN A 1 70 ? 9.240 -8.373 -7.005 1.00 81.56 70 ASN A CA 1
ATOM 528 C C . ASN A 1 70 ? 9.182 -7.890 -8.475 1.00 81.56 70 ASN A C 1
ATOM 530 O O . ASN A 1 70 ? 8.535 -8.528 -9.306 1.00 81.56 70 ASN A O 1
ATOM 534 N N . ARG A 1 71 ? 9.829 -6.762 -8.803 1.00 71.19 71 ARG A N 1
ATOM 535 C CA . ARG A 1 71 ? 9.979 -6.208 -10.167 1.00 71.19 71 ARG A CA 1
ATOM 536 C C . ARG A 1 71 ? 11.388 -6.432 -10.759 1.00 71.19 71 ARG A C 1
ATOM 538 O O . ARG A 1 71 ? 11.896 -5.564 -11.462 1.00 71.19 71 ARG A O 1
ATOM 545 N N . GLY A 1 72 ? 11.998 -7.589 -10.500 1.00 66.50 72 GLY A N 1
ATOM 546 C CA . GLY A 1 72 ? 13.304 -8.026 -11.015 1.00 66.50 72 GLY A CA 1
ATOM 547 C C . GLY A 1 72 ? 13.483 -9.555 -10.968 1.00 66.50 72 GLY A C 1
ATOM 548 O O . GLY A 1 72 ? 12.523 -10.289 -10.733 1.00 66.50 72 GLY A O 1
ATOM 549 N N . ASN A 1 73 ? 14.706 -10.053 -11.203 1.00 56.59 73 ASN A N 1
ATOM 550 C CA . ASN A 1 73 ? 15.030 -11.473 -10.996 1.00 56.59 73 ASN A CA 1
ATOM 551 C C . ASN A 1 73 ? 15.096 -11.789 -9.493 1.00 56.59 73 ASN A C 1
ATOM 553 O O . ASN A 1 73 ? 15.584 -10.977 -8.711 1.00 56.59 73 ASN A O 1
ATOM 557 N N . LEU A 1 74 ? 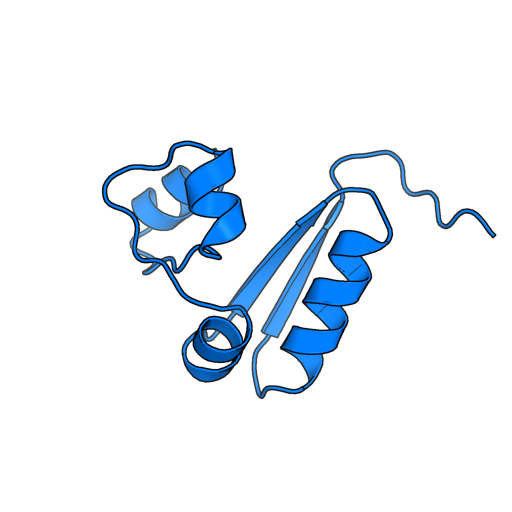14.635 -12.983 -9.103 1.00 51.47 74 LEU A N 1
ATOM 558 C CA . LEU A 1 74 ? 14.703 -13.517 -7.737 1.00 51.47 74 LEU A CA 1
ATOM 559 C C . LEU A 1 74 ? 16.168 -13.622 -7.274 1.00 51.47 74 LEU A C 1
ATOM 561 O O . LEU A 1 74 ? 16.812 -14.650 -7.460 1.00 51.47 74 LEU A O 1
ATOM 565 N N . GLY A 1 75 ? 16.706 -12.548 -6.703 1.00 50.50 75 GLY A N 1
ATOM 566 C CA . GLY A 1 75 ? 18.063 -12.493 -6.176 1.00 50.50 75 GLY A CA 1
ATOM 567 C C . GLY A 1 75 ? 18.056 -11.999 -4.739 1.00 50.50 75 GLY A C 1
ATOM 568 O O . GLY A 1 75 ? 18.009 -10.799 -4.498 1.00 50.50 75 GLY A O 1
ATOM 569 N N . PHE A 1 76 ? 18.135 -12.921 -3.780 1.00 54.16 76 PHE A N 1
ATOM 570 C CA . PHE A 1 76 ? 18.692 -12.600 -2.469 1.00 54.16 76 PHE A CA 1
ATOM 571 C C . PHE A 1 76 ? 20.211 -12.567 -2.649 1.00 54.16 76 PHE A C 1
ATOM 573 O O . PHE A 1 76 ? 20.872 -13.604 -2.579 1.00 54.16 76 PHE A O 1
ATOM 580 N N . SER A 1 77 ? 20.762 -11.403 -2.986 1.00 47.59 77 SER A N 1
ATOM 581 C CA . SER A 1 77 ? 22.212 -11.228 -2.917 1.00 47.59 77 SER A CA 1
ATOM 582 C C . SER A 1 77 ? 22.620 -11.294 -1.444 1.00 47.59 77 SER A C 1
ATOM 584 O O . SER A 1 77 ? 21.990 -10.640 -0.613 1.00 47.59 77 SER A O 1
ATOM 586 N N . HIS A 1 78 ? 23.591 -12.173 -1.176 1.00 43.16 78 HIS A N 1
ATOM 587 C CA . HIS A 1 78 ? 24.150 -12.545 0.129 1.00 43.16 78 HIS A CA 1
ATOM 588 C C . HIS A 1 78 ? 24.413 -11.369 1.073 1.00 43.16 78 HIS A C 1
ATOM 590 O O . HIS A 1 78 ? 24.857 -10.307 0.582 1.00 43.16 78 HIS A O 1
#

InterPro domains:
  IPR002504 NAD kinase [PF01513] (2-77)
  IPR016064 NAD kinase/diacylglycerol kinase-like domain superfamily [SSF111331] (2-76)
  IPR017438 Inorganic polyphosphate/ATP-NAD kinase, N-terminal [G3DSA:3.40.50.10330] (1-77)

Radius of gyration: 12.76 Å; Cα contacts (8 Å, |Δi|>4): 93; chains: 1; bounding box: 38×27×27 Å

pLDDT: mean 84.87, std 12.19, range [43.16, 95.06]

Foldseek 3Di:
DVVVVCVVVVDQDEDEPVVCVVVVPPPHHYDHLVVCLAPPQEDEQEEADCVSVVSQVVSVVHNHHYHYDHPDPPDPDD

Sequence (78 aa):
MLWRWLCSKGYEVLVEQQIAHELQLSNVKTGTLAEIGQQADLAVVVGGDGNMLGAARTLARYDINVIGINRGNLGFSH

Solvent-accessible surface area (backbone atoms only — not comparable to full-atom values): 4868 Å² total; per-residue (Å²): 110,67,70,62,50,44,47,73,71,70,47,89,66,78,36,46,49,68,60,32,58,77,67,66,59,75,98,63,53,63,33,54,70,67,53,46,31,74,71,38,75,59,47,78,42,74,34,70,56,72,66,40,55,53,53,52,59,59,37,64,74,33,97,35,46,77,46,79,42,74,75,62,79,98,64,87,77,129

Nearest PDB structures (foldseek):
  2an1-assembly3_A  TM=9.164E-01  e=2.701E-10  Salmonella enterica subsp. enterica serovar Typhimurium str. LT2
  4hao-assembly1_A  TM=9.036E-01  e=1.286E-09  Yersinia pestis CO92
  2an1-assembly3_B  TM=9.109E-01  e=3.556E-09  Salmonella enterica subsp. enterica serovar Typhimurium str. LT2
  4hao-assembly2_B  TM=9.006E-01  e=9.837E-09  Yersinia pestis CO92
  2an1-assembly3_C  TM=9.035E-01  e=1.206E-08  Salmonella enterica subsp. enterica serovar Typhimurium str. LT2

Organism: Klebsiella pneumoniae (NCBI:txid573)

Secondary structure (DSSP, 8-state):
-HHHHHHHTT---EEEHHHHHHTT--S-EEE-HHHHHHH-SEEEEEESSHHHHHHHHHHTTSSSEEEEEESS------